Protein AF-W5JU43-F1 (afdb_monomer_lite)

Secondary structure (DSSP, 8-state):
--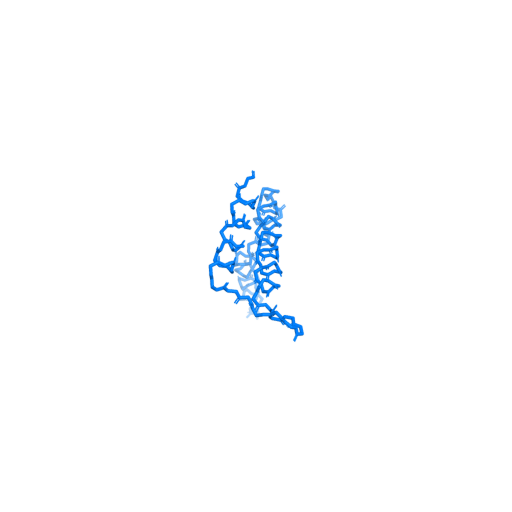SHHHHHHHHHHHHHHTTHHHHHH-HHHHHHHHHHHHHHHHHHHHHHHHHS-BTTB---HHHHHHHHHHHHHHHT-

Foldseek 3Di:
DDPVVVVVVVVVVVCVVVCVVVPVVDPVNVVVVVLVVVLVVQLCVQLVVQCDADPPGHHDPVSSVVSNVVSNVVSVD

Structure (mmCIF, N/CA/C/O backbone):
data_AF-W5JU43-F1
#
_entry.id   AF-W5JU43-F1
#
loop_
_atom_site.group_PDB
_atom_site.id
_atom_site.type_symbol
_atom_site.label_atom_id
_atom_site.label_alt_id
_atom_site.label_comp_id
_atom_site.label_asym_id
_atom_site.label_entity_id
_atom_site.label_seq_id
_atom_site.pdbx_PDB_ins_code
_atom_site.Cartn_x
_atom_site.Cartn_y
_atom_site.Cartn_z
_atom_site.occupancy
_atom_site.B_iso_or_equiv
_atom_site.auth_seq_id
_atom_site.auth_comp_id
_atom_site.auth_asym_id
_atom_site.auth_atom_id
_atom_site.pdbx_PDB_model_num
ATOM 1 N N . MET A 1 1 ? -3.612 -25.490 48.824 1.00 50.00 1 MET A N 1
ATOM 2 C CA . MET A 1 1 ? -4.518 -24.473 48.240 1.00 50.00 1 MET A CA 1
ATOM 3 C C . MET A 1 1 ? -3.639 -23.308 47.796 1.00 50.00 1 MET A C 1
ATOM 5 O O . MET A 1 1 ? -2.752 -22.986 48.567 1.00 50.00 1 MET A O 1
ATOM 9 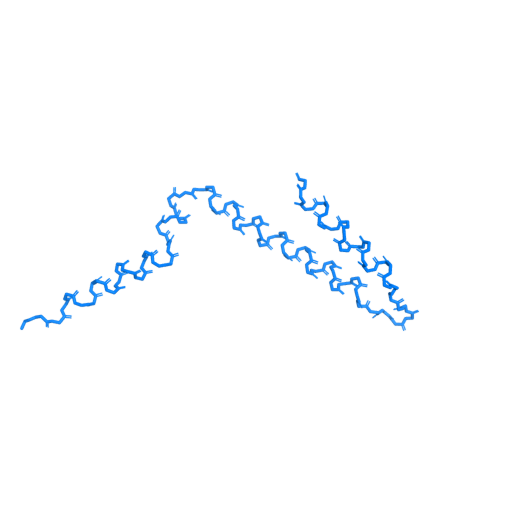N N . ILE A 1 2 ? -3.848 -22.742 46.596 1.00 59.75 2 ILE A N 1
ATOM 10 C CA . ILE A 1 2 ? -3.032 -21.730 45.862 1.00 59.75 2 ILE A CA 1
ATOM 11 C C . ILE A 1 2 ? -2.153 -22.320 44.731 1.00 59.75 2 ILE A C 1
ATOM 13 O O . ILE A 1 2 ? -0.941 -22.447 44.859 1.00 59.75 2 ILE A O 1
ATOM 17 N N . PRO A 1 3 ? -2.784 -22.706 43.608 1.00 57.91 3 PRO A N 1
ATOM 18 C CA . PRO A 1 3 ? -2.172 -22.499 42.283 1.00 57.91 3 PRO A CA 1
ATOM 19 C C . PRO A 1 3 ? -3.027 -21.630 41.331 1.00 57.91 3 PRO A C 1
ATOM 21 O O . PRO A 1 3 ? -2.630 -21.382 40.199 1.00 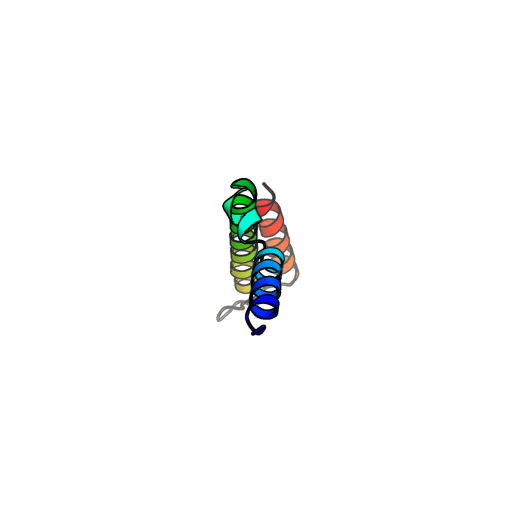57.91 3 PRO A O 1
ATOM 24 N N . ILE A 1 4 ? -4.198 -21.146 41.769 1.00 63.38 4 ILE A N 1
ATOM 25 C CA . ILE A 1 4 ? -5.193 -20.485 40.894 1.00 63.38 4 ILE A CA 1
ATOM 26 C C . ILE A 1 4 ? -4.951 -18.965 40.742 1.00 63.38 4 ILE A C 1
ATOM 28 O O . ILE A 1 4 ? -5.300 -18.392 39.715 1.00 63.38 4 ILE A O 1
ATOM 32 N N . LEU A 1 5 ? -4.289 -18.317 41.710 1.00 60.06 5 LEU A N 1
ATOM 33 C CA . LEU A 1 5 ? -4.038 -16.863 41.705 1.00 60.06 5 LEU A CA 1
ATOM 34 C C . LEU A 1 5 ? -3.027 -16.409 40.632 1.00 60.06 5 LEU A C 1
ATOM 36 O O . LEU A 1 5 ? -3.245 -15.382 40.003 1.00 60.06 5 LEU A O 1
ATOM 40 N N . GLY A 1 6 ? -1.972 -17.187 40.361 1.00 59.72 6 GLY A N 1
ATOM 41 C CA . GLY A 1 6 ? -0.966 -16.824 39.347 1.00 59.72 6 GLY A CA 1
ATOM 42 C C . GLY A 1 6 ? -1.443 -16.993 37.898 1.00 59.72 6 GLY A C 1
ATOM 43 O O . GLY A 1 6 ? -1.025 -16.252 37.016 1.00 59.72 6 GLY A O 1
ATOM 44 N N . GLN A 1 7 ? -2.357 -17.938 37.650 1.00 60.25 7 GLN A N 1
ATOM 45 C CA . GLN A 1 7 ? -2.974 -18.131 36.330 1.00 60.25 7 GLN A CA 1
ATOM 46 C C . GLN A 1 7 ? -3.951 -17.002 35.972 1.00 60.25 7 GLN A C 1
ATOM 48 O O . GLN A 1 7 ? -4.111 -16.695 34.795 1.00 60.25 7 GLN A O 1
ATOM 53 N N . PHE A 1 8 ? -4.607 -16.386 36.962 1.00 61.31 8 PHE A N 1
ATOM 54 C CA . PHE A 1 8 ? -5.539 -15.278 36.731 1.00 61.31 8 PHE A CA 1
ATOM 55 C C . PHE A 1 8 ? -4.817 -13.977 36.365 1.00 61.31 8 PHE A C 1
ATOM 57 O O . PHE A 1 8 ? -5.211 -13.326 35.402 1.00 61.31 8 PHE A O 1
ATOM 64 N N . ASP A 1 9 ? -3.732 -13.647 37.069 1.00 66.44 9 ASP A N 1
ATOM 65 C CA . ASP A 1 9 ? -2.945 -12.427 36.836 1.00 66.44 9 ASP A CA 1
ATOM 66 C C . ASP A 1 9 ? -2.301 -12.407 35.436 1.00 66.44 9 ASP A C 1
ATOM 68 O O . ASP A 1 9 ? -2.412 -11.431 34.696 1.00 66.44 9 ASP A O 1
ATOM 72 N N . LEU A 1 10 ? -1.758 -13.550 34.998 1.00 65.94 10 LEU A N 1
ATOM 73 C CA . LEU A 1 10 ? -1.260 -13.728 33.631 1.00 65.94 10 LEU A CA 1
ATOM 74 C C . LEU A 1 10 ? -2.365 -13.578 32.582 1.00 65.94 10 LEU A C 1
ATOM 76 O O . LEU A 1 10 ? -2.132 -13.010 31.519 1.00 65.94 10 LEU A O 1
ATOM 80 N N . LYS A 1 11 ? -3.574 -14.077 32.854 1.00 64.25 11 LYS A N 1
ATOM 81 C CA . LYS A 1 11 ? -4.690 -14.004 31.902 1.00 64.25 11 LYS A CA 1
ATOM 82 C C . LYS A 1 11 ? -5.182 -12.570 31.704 1.00 64.25 11 LYS A C 1
ATOM 84 O O . LYS A 1 11 ? -5.433 -12.170 30.568 1.00 64.25 11 LYS A O 1
ATOM 89 N N . GLU A 1 12 ? -5.310 -11.820 32.793 1.00 67.06 12 GLU A N 1
ATOM 90 C CA . GLU A 1 12 ? -5.680 -10.401 32.788 1.00 67.06 12 GLU A CA 1
ATOM 91 C C . GLU A 1 12 ? -4.580 -9.563 32.114 1.00 67.06 12 GLU A C 1
ATOM 93 O O . GLU A 1 12 ? -4.862 -8.803 31.186 1.00 67.06 12 GLU A O 1
ATOM 98 N N . GLY A 1 13 ? -3.312 -9.799 32.472 1.00 67.12 13 GLY A N 1
ATOM 99 C CA . GLY A 1 13 ? -2.157 -9.124 31.878 1.00 67.12 13 GLY A CA 1
ATOM 100 C C . GLY A 1 13 ? -1.992 -9.399 30.380 1.00 67.12 13 GLY A C 1
ATOM 101 O O . GLY A 1 13 ? -1.720 -8.478 29.613 1.00 67.12 13 GLY A O 1
ATOM 102 N N . VAL A 1 14 ? -2.230 -10.634 29.921 1.00 66.88 14 VAL A N 1
ATOM 103 C CA . VAL A 1 14 ? -2.219 -10.985 28.488 1.00 66.88 14 VAL A CA 1
ATOM 104 C C . VAL A 1 14 ? -3.371 -10.305 27.747 1.00 66.88 14 VAL A C 1
ATOM 106 O O . VAL A 1 14 ? -3.173 -9.792 26.648 1.00 66.88 14 VAL A O 1
ATOM 109 N N . LYS A 1 15 ? -4.569 -10.244 28.339 1.00 63.09 15 LYS A N 1
ATOM 110 C CA . LYS A 1 15 ? -5.725 -9.566 27.731 1.00 63.09 15 LYS A CA 1
ATOM 111 C C . LYS A 1 15 ? -5.491 -8.056 27.587 1.00 63.09 15 LYS A C 1
ATOM 113 O O . LYS A 1 15 ? -5.921 -7.471 26.593 1.00 63.09 15 LYS A O 1
ATOM 118 N N . GLN A 1 16 ? -4.773 -7.460 28.538 1.00 66.88 16 GLN A N 1
ATOM 119 C CA . GLN A 1 16 ? -4.362 -6.058 28.520 1.00 66.88 16 GLN A CA 1
ATOM 120 C C . GLN A 1 16 ? -3.199 -5.797 27.543 1.00 66.88 16 GLN A C 1
ATOM 122 O O . GLN A 1 16 ? -3.230 -4.801 26.832 1.00 66.88 16 GLN A O 1
ATOM 127 N N . ILE A 1 17 ? -2.231 -6.718 27.424 1.00 68.88 17 ILE A N 1
ATOM 128 C CA . ILE A 1 17 ? -1.130 -6.656 26.438 1.00 68.88 17 ILE A CA 1
ATOM 129 C C . ILE A 1 17 ? -1.637 -6.744 24.999 1.00 68.88 17 ILE A C 1
ATOM 131 O O . ILE A 1 17 ? -1.157 -6.022 24.130 1.00 68.88 17 ILE A O 1
ATOM 135 N N . VAL A 1 18 ? -2.598 -7.635 24.734 1.00 68.75 18 VAL A N 1
ATOM 136 C CA . VAL A 1 18 ? -3.172 -7.800 23.390 1.00 68.75 18 VAL A CA 1
ATOM 137 C C . VAL A 1 18 ? -4.179 -6.679 23.091 1.00 68.75 18 VAL A C 1
ATOM 139 O O . VAL A 1 18 ? -4.565 -6.494 21.941 1.00 68.75 18 VAL A O 1
ATOM 142 N N . GLY A 1 19 ? -4.607 -5.908 24.102 1.00 67.88 19 GLY A N 1
ATOM 143 C CA . GLY A 1 19 ? -5.512 -4.771 23.916 1.00 67.88 19 GLY A CA 1
ATOM 144 C C . GLY A 1 19 ? -6.851 -5.164 23.283 1.00 67.88 19 GLY A C 1
ATOM 145 O O . GLY A 1 19 ? -7.509 -4.333 22.665 1.00 67.88 19 GLY A O 1
ATOM 146 N N . VAL A 1 20 ? -7.266 -6.436 23.408 1.00 67.19 20 VAL A N 1
ATOM 147 C CA . VAL A 1 20 ? -8.499 -6.962 22.785 1.00 67.19 20 VAL A CA 1
ATOM 148 C C . VAL A 1 20 ? -9.718 -6.173 23.256 1.00 67.19 20 VAL A C 1
ATOM 150 O O . VAL A 1 20 ? -10.644 -5.941 22.478 1.00 67.19 20 VAL A O 1
ATOM 153 N N . SER A 1 21 ? -9.701 -5.747 24.520 1.00 64.81 21 SER A N 1
ATOM 154 C CA . SER A 1 21 ? -10.733 -4.902 25.118 1.00 64.81 21 SER A CA 1
ATOM 155 C C . SER A 1 21 ? -10.805 -3.538 24.416 1.00 64.81 21 SER A C 1
ATOM 157 O O . SER A 1 21 ? -11.879 -3.162 23.961 1.00 64.81 21 SER A O 1
ATOM 159 N N . ASP A 1 22 ? -9.663 -2.875 24.193 1.00 66.62 22 ASP A N 1
ATOM 160 C CA . ASP A 1 22 ? -9.576 -1.575 23.504 1.00 66.62 22 ASP A CA 1
ATOM 161 C C . ASP A 1 22 ? -9.997 -1.664 22.028 1.00 66.62 22 ASP A C 1
ATOM 163 O O . ASP A 1 22 ? -10.752 -0.825 21.531 1.00 66.62 22 ASP A O 1
ATOM 167 N N . ILE A 1 23 ? -9.571 -2.722 21.328 1.00 63.81 23 ILE A N 1
ATOM 168 C CA . ILE A 1 23 ? -9.951 -2.991 19.930 1.00 63.81 23 ILE A CA 1
ATOM 169 C C . ILE A 1 23 ? -11.460 -3.227 19.784 1.00 63.81 23 ILE A C 1
ATOM 171 O O . ILE A 1 23 ? -12.046 -2.849 18.768 1.00 63.81 23 ILE A O 1
ATOM 175 N N . THR A 1 24 ? -12.091 -3.866 20.773 1.00 64.06 24 THR A N 1
ATOM 176 C CA . THR A 1 24 ? -13.509 -4.251 20.704 1.00 64.06 24 THR A CA 1
ATOM 177 C C . THR A 1 24 ? -14.437 -3.134 21.191 1.00 64.06 24 THR A C 1
ATOM 179 O O . THR A 1 24 ? -15.530 -2.971 20.647 1.00 64.06 24 THR A O 1
ATOM 182 N N . GLU A 1 25 ? -14.015 -2.340 22.178 1.00 65.75 25 GLU A N 1
ATOM 183 C CA . GLU A 1 25 ? -14.813 -1.242 22.742 1.00 65.75 25 GLU A CA 1
ATOM 184 C C . GLU A 1 25 ? -14.758 0.027 21.881 1.00 65.75 25 GLU A C 1
ATOM 186 O O . GLU A 1 25 ? -15.756 0.745 21.777 1.00 65.75 25 GLU A O 1
ATOM 191 N N . ASN A 1 26 ? -13.644 0.282 21.186 1.00 65.00 26 ASN A N 1
ATOM 192 C CA . ASN A 1 26 ? -13.488 1.465 20.348 1.00 65.00 26 ASN A CA 1
ATOM 193 C C . ASN A 1 26 ? -13.585 1.136 18.849 1.00 65.00 26 ASN A C 1
ATOM 195 O O . ASN A 1 26 ? -12.605 0.783 18.190 1.00 65.00 26 ASN A O 1
ATOM 199 N N . ARG A 1 27 ? -14.771 1.351 18.259 1.00 65.81 27 ARG A N 1
ATOM 200 C CA . ARG A 1 27 ? -15.003 1.142 16.813 1.00 65.81 27 ARG A CA 1
ATOM 201 C C . ARG A 1 27 ? -14.093 1.975 15.896 1.00 65.81 27 ARG A C 1
ATOM 203 O O . ARG A 1 27 ? -13.959 1.629 14.723 1.00 65.81 27 ARG A O 1
ATOM 210 N N . ASN A 1 28 ? -13.453 3.039 16.394 1.00 74.44 28 ASN A N 1
ATOM 211 C CA . ASN A 1 28 ? -12.511 3.833 15.599 1.00 74.44 28 ASN A CA 1
ATOM 212 C C . ASN A 1 28 ? -11.190 3.092 15.344 1.00 74.44 28 ASN A C 1
ATOM 214 O O . ASN A 1 28 ? -10.618 3.240 14.264 1.00 74.44 28 ASN A O 1
ATOM 218 N N . ILE A 1 29 ? -10.741 2.257 16.291 1.00 81.12 29 ILE A N 1
ATOM 219 C CA . ILE A 1 29 ? -9.487 1.497 16.172 1.00 81.12 29 ILE A CA 1
ATOM 220 C C . ILE A 1 29 ? -9.604 0.461 15.058 1.00 81.12 29 ILE A C 1
ATOM 222 O O . ILE A 1 29 ? -8.709 0.348 14.225 1.00 81.12 29 ILE A O 1
ATOM 226 N N . TRP A 1 30 ? -10.738 -0.239 14.976 1.00 82.94 30 TRP A N 1
ATOM 227 C CA . TRP A 1 30 ? -10.969 -1.210 13.906 1.00 82.94 30 TRP A CA 1
ATOM 228 C C . TRP A 1 30 ? -10.920 -0.559 12.514 1.00 82.94 30 TRP A C 1
ATOM 230 O O . TRP A 1 30 ? -10.346 -1.128 11.588 1.00 82.94 30 TRP A O 1
ATOM 240 N N . ARG A 1 31 ? -11.436 0.672 12.371 1.00 84.62 31 ARG A N 1
ATOM 241 C CA . ARG A 1 31 ? -11.366 1.418 11.105 1.00 84.62 31 ARG A CA 1
ATOM 242 C C . ARG A 1 31 ? -9.935 1.826 10.745 1.00 84.62 31 ARG A C 1
ATOM 244 O O . ARG A 1 31 ? -9.565 1.713 9.583 1.00 84.62 31 ARG A O 1
ATOM 251 N N . MET A 1 32 ? -9.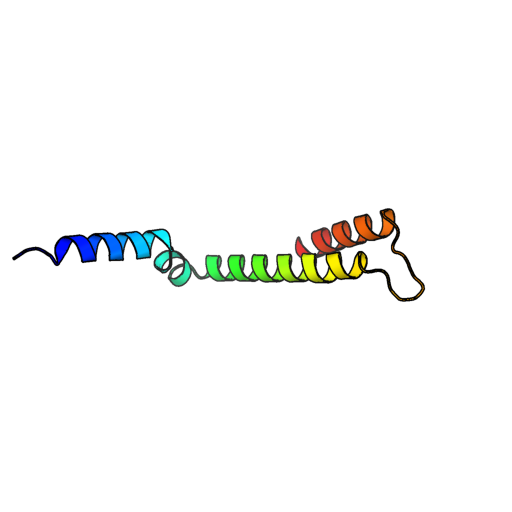137 2.266 11.719 1.00 88.12 32 MET A N 1
ATOM 252 C CA . MET A 1 32 ? -7.716 2.582 11.512 1.00 88.12 32 MET A CA 1
ATOM 253 C C . MET A 1 32 ? -6.898 1.338 11.153 1.00 88.12 32 MET A C 1
ATOM 255 O O . MET A 1 32 ? -6.099 1.389 10.228 1.00 88.12 32 MET A O 1
ATOM 259 N N . LEU A 1 33 ? -7.140 0.207 11.820 1.00 89.31 33 LEU A N 1
ATOM 260 C CA . LEU A 1 33 ? -6.441 -1.050 11.543 1.00 89.31 33 LEU A CA 1
ATOM 261 C C . LEU A 1 33 ? -6.725 -1.558 10.121 1.00 89.31 33 LEU A C 1
ATOM 263 O O . LEU A 1 33 ? -5.814 -1.975 9.410 1.00 89.31 33 LEU A O 1
ATOM 267 N N . VAL A 1 34 ? -7.990 -1.498 9.691 1.00 89.12 34 VAL A N 1
ATOM 268 C CA . VAL A 1 34 ? -8.382 -1.862 8.322 1.00 89.12 34 VAL A CA 1
ATOM 269 C C . VAL A 1 34 ? -7.791 -0.885 7.305 1.00 89.12 34 VAL A C 1
ATOM 271 O O . VAL A 1 34 ? -7.338 -1.324 6.249 1.00 89.12 34 VAL A O 1
ATOM 274 N N . ALA A 1 35 ? -7.750 0.414 7.619 1.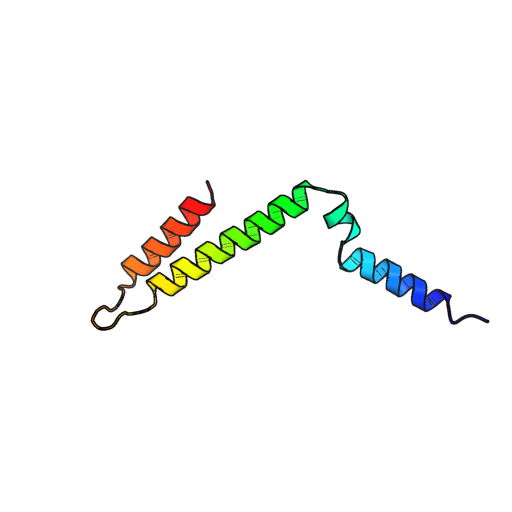00 90.62 35 ALA A N 1
ATOM 275 C CA . ALA A 1 35 ? -7.114 1.412 6.761 1.00 90.62 35 ALA A CA 1
ATOM 276 C C . ALA A 1 35 ? -5.609 1.141 6.589 1.00 90.62 35 ALA A C 1
ATOM 278 O O . ALA A 1 35 ? -5.124 1.148 5.463 1.00 90.62 35 ALA A O 1
ATOM 279 N N . GLU A 1 36 ? -4.897 0.811 7.666 1.00 91.44 36 GLU A N 1
ATOM 280 C CA . GLU A 1 36 ? -3.466 0.487 7.629 1.00 91.44 36 GLU A CA 1
ATOM 281 C C . GLU A 1 36 ? -3.186 -0.800 6.840 1.00 91.44 36 GLU A C 1
ATOM 283 O O . GLU A 1 36 ? -2.264 -0.864 6.023 1.00 91.44 36 GLU A O 1
ATOM 288 N N . PHE A 1 37 ? -4.022 -1.823 7.039 1.00 93.19 37 PHE A N 1
ATOM 289 C CA . PHE A 1 37 ? -3.922 -3.081 6.306 1.00 93.19 37 PHE A CA 1
ATOM 290 C C . PHE A 1 37 ? -4.147 -2.878 4.804 1.00 93.19 37 PHE A C 1
ATOM 292 O O . PHE A 1 37 ? -3.343 -3.341 3.996 1.00 93.19 37 PHE A O 1
ATOM 299 N N . LEU A 1 38 ? -5.211 -2.163 4.422 1.00 93.50 38 LEU A N 1
ATOM 300 C CA . LEU A 1 38 ? -5.513 -1.881 3.018 1.00 93.50 38 LEU A CA 1
ATOM 301 C C . LEU A 1 38 ? -4.463 -0.964 2.387 1.00 93.50 38 LEU A C 1
ATOM 303 O O . LEU A 1 38 ? -4.000 -1.245 1.284 1.00 93.50 38 LEU A O 1
ATOM 307 N N . GLY A 1 39 ? -4.047 0.092 3.088 1.00 92.38 39 GLY A N 1
ATOM 308 C CA . GLY A 1 39 ? -3.012 1.009 2.620 1.00 92.38 39 GLY A CA 1
ATOM 309 C C . GLY A 1 39 ? -1.701 0.281 2.340 1.00 92.38 39 GLY A C 1
ATOM 310 O O . GLY A 1 39 ? -1.152 0.378 1.243 1.00 92.38 39 GLY A O 1
ATOM 311 N N . THR A 1 40 ? -1.248 -0.546 3.281 1.00 94.19 40 THR A N 1
ATOM 312 C CA . THR A 1 40 ? -0.027 -1.343 3.105 1.00 94.19 40 THR A CA 1
ATOM 313 C C . THR A 1 40 ? -0.189 -2.397 2.010 1.00 94.19 40 THR A C 1
ATOM 315 O O . THR A 1 40 ? 0.728 -2.594 1.213 1.00 94.19 40 THR A O 1
ATOM 318 N N . PHE A 1 41 ? -1.357 -3.041 1.910 1.00 93.88 41 PHE A N 1
ATOM 319 C CA . PHE A 1 41 ? -1.642 -4.012 0.853 1.00 93.88 41 PHE A CA 1
ATOM 320 C C . PHE A 1 41 ? -1.498 -3.391 -0.541 1.00 93.88 41 PHE A C 1
ATOM 322 O O . PHE A 1 41 ? -0.779 -3.937 -1.376 1.00 93.88 41 PHE A O 1
ATOM 329 N N . PHE A 1 42 ? -2.118 -2.234 -0.789 1.00 93.56 42 PHE A N 1
ATOM 330 C CA . PHE A 1 42 ? -2.017 -1.555 -2.083 1.00 93.56 42 PHE A CA 1
ATOM 331 C C . PHE A 1 42 ? -0.614 -1.012 -2.349 1.00 93.56 42 PHE A C 1
ATOM 333 O O . PHE A 1 42 ? -0.107 -1.159 -3.463 1.00 93.56 42 PHE A O 1
ATOM 340 N N . LEU A 1 43 ? 0.038 -0.449 -1.328 1.00 93.81 43 LEU A N 1
ATOM 341 C CA . LEU A 1 43 ? 1.412 0.037 -1.424 1.00 93.81 43 LEU A CA 1
ATOM 342 C C . LEU A 1 43 ? 2.379 -1.070 -1.849 1.00 93.81 43 LEU A C 1
ATOM 344 O O . LEU A 1 43 ? 3.175 -0.878 -2.766 1.00 93.81 43 LEU A O 1
ATOM 348 N N . VAL A 1 44 ? 2.278 -2.247 -1.231 1.00 94.44 44 VAL A N 1
ATOM 349 C CA . VAL A 1 44 ? 3.147 -3.387 -1.536 1.00 94.44 44 VAL A CA 1
ATOM 350 C C . VAL A 1 44 ? 2.761 -4.053 -2.856 1.00 94.44 44 VAL A C 1
ATOM 352 O O . VAL A 1 44 ? 3.644 -4.334 -3.664 1.00 94.44 44 VAL A O 1
ATOM 355 N N . ALA A 1 45 ? 1.469 -4.272 -3.121 1.00 94.12 45 ALA A N 1
ATOM 356 C CA . ALA A 1 45 ? 1.015 -4.924 -4.350 1.00 94.12 45 ALA A CA 1
ATOM 357 C C . ALA A 1 45 ? 1.427 -4.135 -5.603 1.00 94.12 45 ALA A C 1
ATOM 359 O O . ALA A 1 45 ? 2.010 -4.696 -6.532 1.00 94.12 45 ALA A O 1
ATOM 360 N N . ILE A 1 46 ? 1.174 -2.822 -5.614 1.00 93.31 46 ILE A N 1
ATOM 361 C CA . ILE A 1 46 ? 1.506 -1.956 -6.752 1.00 93.31 46 ILE A CA 1
ATOM 362 C C . ILE A 1 46 ? 3.010 -1.667 -6.784 1.00 93.31 46 ILE A C 1
ATOM 364 O O . ILE A 1 46 ? 3.616 -1.673 -7.856 1.00 93.31 46 ILE A O 1
ATOM 368 N N . GLY A 1 47 ? 3.632 -1.465 -5.620 1.00 91.62 47 GLY A N 1
ATOM 369 C CA . GLY A 1 47 ? 5.064 -1.213 -5.506 1.00 91.62 47 GLY A CA 1
ATOM 370 C C . GLY A 1 47 ? 5.909 -2.358 -6.061 1.00 91.62 47 GLY A C 1
ATOM 371 O O . GLY A 1 47 ? 6.743 -2.142 -6.940 1.00 91.62 47 GLY A O 1
ATOM 372 N N . ILE A 1 48 ? 5.646 -3.593 -5.623 1.00 91.56 48 ILE A N 1
ATOM 373 C CA . ILE A 1 48 ? 6.352 -4.777 -6.131 1.00 91.56 48 ILE A CA 1
ATOM 374 C C . ILE A 1 48 ? 6.015 -5.004 -7.609 1.00 91.56 48 ILE A C 1
ATOM 376 O O . ILE A 1 48 ? 6.923 -5.243 -8.409 1.00 91.56 48 ILE A O 1
ATOM 380 N N . GLY A 1 49 ? 4.747 -4.849 -8.005 1.00 89.44 49 GLY A N 1
ATOM 381 C CA . GLY A 1 49 ? 4.332 -4.955 -9.406 1.00 89.44 49 GLY A CA 1
ATOM 382 C C . GLY A 1 49 ? 5.094 -4.003 -10.337 1.00 89.44 49 GLY A C 1
ATOM 383 O O . GLY A 1 49 ? 5.480 -4.404 -11.430 1.00 89.44 49 GLY A O 1
ATOM 384 N N . SER A 1 50 ? 5.395 -2.785 -9.876 1.00 88.38 50 SER A N 1
ATOM 385 C CA . SER A 1 50 ? 6.186 -1.792 -10.621 1.00 88.38 50 SER A CA 1
ATOM 386 C C . SER A 1 50 ? 7.672 -2.160 -10.737 1.00 88.38 50 SER A C 1
ATOM 388 O O . SER A 1 50 ? 8.325 -1.833 -11.724 1.00 88.38 50 SER A O 1
ATOM 390 N N . THR A 1 51 ? 8.216 -2.876 -9.749 1.00 89.44 51 THR A N 1
ATOM 391 C CA . THR A 1 51 ? 9.616 -3.340 -9.764 1.00 89.44 51 THR A CA 1
ATOM 392 C C . THR A 1 51 ? 9.825 -4.643 -10.530 1.00 89.44 51 THR A C 1
ATOM 394 O O . THR A 1 51 ? 10.960 -4.990 -10.854 1.00 89.44 51 THR A O 1
ATOM 397 N N . THR A 1 52 ? 8.750 -5.379 -10.815 1.00 85.81 52 THR A N 1
ATOM 398 C CA . THR A 1 52 ? 8.849 -6.676 -11.483 1.00 85.81 52 THR A CA 1
ATOM 399 C C . THR A 1 52 ? 9.019 -6.435 -12.981 1.00 85.81 52 THR A C 1
ATOM 401 O O . THR A 1 52 ? 8.104 -5.962 -13.652 1.00 85.81 52 THR A O 1
ATOM 404 N N . GLY A 1 53 ? 10.211 -6.722 -13.506 1.00 78.69 53 GLY A N 1
ATOM 405 C CA . GLY A 1 53 ? 10.447 -6.725 -14.949 1.00 78.69 53 GLY A CA 1
ATOM 406 C C . GLY A 1 53 ? 9.603 -7.799 -15.632 1.00 78.69 53 GLY A C 1
ATOM 407 O O . GLY A 1 53 ? 9.505 -8.922 -15.137 1.00 78.69 53 GLY A O 1
ATOM 408 N N . TRP A 1 54 ? 8.985 -7.445 -16.755 1.00 79.38 54 TRP A N 1
ATOM 409 C CA . TRP A 1 54 ? 8.245 -8.379 -17.609 1.00 79.38 54 TRP A CA 1
ATOM 410 C C . TRP A 1 54 ? 9.149 -8.835 -18.761 1.00 79.38 54 TRP A C 1
ATOM 412 O O . TRP A 1 54 ? 10.272 -8.349 -18.888 1.00 79.38 54 TRP A O 1
ATOM 422 N N . THR A 1 55 ? 8.682 -9.772 -19.591 1.00 78.06 55 THR A N 1
ATOM 423 C CA . THR A 1 55 ? 9.511 -10.529 -20.554 1.00 78.06 55 THR A CA 1
ATOM 424 C C . THR A 1 55 ? 10.475 -9.682 -21.387 1.00 78.06 55 THR A C 1
ATOM 426 O O . THR A 1 55 ? 11.614 -10.092 -21.570 1.00 78.06 55 THR A O 1
ATOM 429 N N . ASP A 1 56 ? 10.057 -8.490 -21.817 1.00 81.69 56 ASP A N 1
ATOM 430 C CA . ASP A 1 56 ? 10.854 -7.598 -22.672 1.00 81.69 56 ASP A CA 1
ATOM 431 C C . ASP A 1 56 ? 10.995 -6.179 -22.093 1.00 81.69 56 ASP A C 1
ATOM 433 O O . ASP A 1 56 ? 11.369 -5.238 -22.793 1.00 81.69 56 ASP A O 1
ATOM 437 N N . TYR A 1 57 ? 10.674 -5.998 -20.808 1.00 80.81 57 TYR A N 1
ATOM 438 C CA . TYR A 1 57 ? 10.622 -4.685 -20.174 1.00 80.81 57 TYR A CA 1
ATOM 439 C C . TYR A 1 57 ? 11.298 -4.686 -18.804 1.00 80.81 57 TYR A C 1
ATOM 441 O O . TYR A 1 57 ? 10.879 -5.388 -17.882 1.00 80.81 57 TYR A O 1
ATOM 449 N N . SER A 1 58 ? 12.310 -3.827 -18.663 1.00 84.88 58 SER A N 1
ATOM 450 C CA . SER A 1 58 ? 12.978 -3.556 -17.393 1.00 84.88 58 SER A CA 1
ATOM 451 C C . SER A 1 58 ? 12.543 -2.188 -16.856 1.00 84.88 58 SER A C 1
ATOM 453 O O . SER A 1 58 ? 12.741 -1.179 -17.545 1.00 84.88 58 SER A O 1
ATOM 455 N N . PRO A 1 59 ? 11.947 -2.121 -15.656 1.00 85.50 59 PRO A N 1
ATOM 456 C CA . PRO A 1 59 ? 11.495 -0.866 -15.083 1.00 85.50 59 PRO A CA 1
ATOM 457 C C . PRO A 1 59 ? 12.666 0.056 -14.739 1.00 85.50 59 PRO A 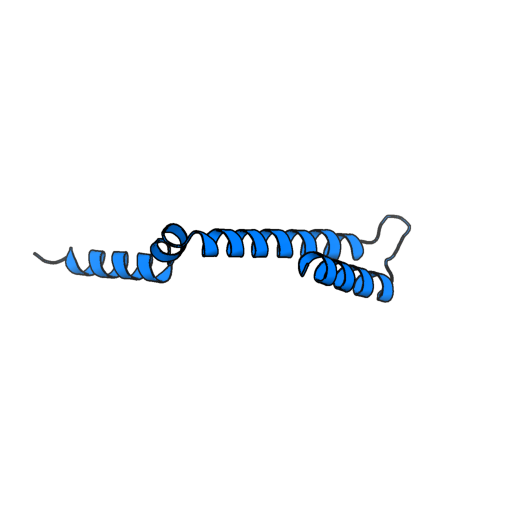C 1
ATOM 459 O O . PRO A 1 59 ? 13.682 -0.356 -14.178 1.00 85.50 59 PRO A O 1
ATOM 462 N N . THR A 1 60 ? 12.519 1.340 -15.066 1.00 90.25 60 THR A N 1
ATOM 463 C CA . THR A 1 60 ? 13.511 2.365 -14.727 1.00 90.25 60 THR A CA 1
ATOM 464 C C . THR A 1 60 ? 13.333 2.831 -13.282 1.00 90.25 60 THR A C 1
ATOM 466 O O . THR A 1 60 ? 12.221 2.880 -12.753 1.00 90.25 60 THR A O 1
ATOM 469 N N . LEU A 1 61 ? 14.431 3.241 -12.639 1.00 91.44 61 LEU A N 1
ATOM 470 C CA . LEU A 1 61 ? 14.399 3.735 -11.255 1.00 91.44 61 LEU A CA 1
ATOM 471 C C . LEU A 1 61 ? 13.458 4.936 -11.075 1.00 91.44 61 LEU A C 1
ATOM 473 O O . LEU A 1 61 ? 12.790 5.047 -10.049 1.00 91.44 61 LEU A O 1
ATOM 477 N N . THR A 1 62 ? 13.375 5.816 -12.075 1.00 93.38 62 THR A N 1
ATOM 478 C CA . THR A 1 62 ? 12.480 6.980 -12.053 1.00 93.38 62 THR A CA 1
ATOM 479 C C . THR A 1 62 ? 11.014 6.573 -12.095 1.00 93.38 62 THR A C 1
ATOM 481 O O . THR A 1 62 ? 10.214 7.144 -11.356 1.00 93.38 62 THR A O 1
ATOM 484 N N . GLN A 1 63 ? 10.656 5.567 -12.897 1.00 90.38 63 GLN A N 1
ATOM 485 C CA . GLN A 1 63 ? 9.291 5.056 -12.938 1.00 90.38 63 GLN A CA 1
ATOM 486 C C . GLN A 1 63 ? 8.906 4.412 -11.610 1.00 90.38 63 GLN A C 1
ATOM 488 O O . GLN A 1 63 ? 7.849 4.736 -11.078 1.00 90.38 63 GLN A O 1
ATOM 493 N N . ILE A 1 64 ? 9.780 3.570 -11.048 1.00 92.94 64 ILE A N 1
ATOM 494 C CA . ILE A 1 64 ? 9.542 2.906 -9.761 1.00 92.94 64 ILE A CA 1
ATOM 495 C C . ILE A 1 64 ? 9.315 3.953 -8.663 1.00 92.94 64 ILE A C 1
ATOM 497 O O . ILE A 1 64 ? 8.282 3.921 -7.988 1.00 92.94 64 ILE A O 1
ATOM 501 N N . ALA A 1 65 ? 10.228 4.920 -8.527 1.00 93.62 65 ALA A N 1
ATOM 502 C CA . ALA A 1 65 ? 10.120 5.987 -7.533 1.00 93.62 65 ALA A CA 1
ATOM 503 C C . ALA A 1 65 ? 8.823 6.797 -7.692 1.00 93.62 65 ALA A C 1
ATOM 505 O O . ALA A 1 65 ? 8.154 7.103 -6.704 1.00 93.62 65 ALA A O 1
ATOM 506 N N . PHE A 1 66 ? 8.431 7.088 -8.935 1.00 94.19 66 PHE A N 1
ATOM 507 C CA . PHE A 1 66 ? 7.192 7.798 -9.225 1.00 94.19 66 PHE A CA 1
ATOM 508 C C . PHE A 1 66 ? 5.949 6.970 -8.872 1.00 94.19 66 PHE A C 1
ATOM 510 O O . PHE A 1 66 ? 5.042 7.493 -8.233 1.00 94.19 66 PHE A O 1
ATOM 517 N N . THR A 1 67 ? 5.914 5.671 -9.191 1.00 92.94 67 THR A N 1
ATOM 518 C CA . THR A 1 67 ? 4.800 4.789 -8.798 1.00 92.94 67 THR A CA 1
ATOM 519 C C . THR A 1 67 ? 4.640 4.674 -7.287 1.00 92.94 67 THR A C 1
ATOM 521 O O . THR A 1 67 ? 3.519 4.788 -6.803 1.00 92.94 67 THR A O 1
ATOM 524 N N . PHE A 1 68 ? 5.725 4.511 -6.523 1.00 92.19 68 PHE A N 1
ATOM 525 C CA . PHE A 1 68 ? 5.638 4.485 -5.058 1.00 92.19 68 PHE A CA 1
ATOM 526 C C . PHE A 1 68 ? 5.120 5.817 -4.501 1.00 92.19 68 PHE A C 1
ATOM 528 O O . PHE A 1 68 ? 4.230 5.823 -3.651 1.00 92.19 68 PHE A O 1
ATOM 535 N N . GLY A 1 69 ? 5.626 6.942 -5.016 1.00 92.62 69 GLY A N 1
ATOM 536 C CA . GLY A 1 69 ? 5.176 8.274 -4.613 1.00 92.62 69 GLY A CA 1
ATOM 537 C C . GLY A 1 69 ? 3.698 8.527 -4.919 1.00 92.62 69 GLY A C 1
ATOM 538 O O . GLY A 1 69 ? 2.972 9.018 -4.056 1.00 92.62 69 GLY A O 1
ATOM 539 N N . LEU A 1 70 ? 3.229 8.147 -6.113 1.00 94.25 70 LEU A N 1
ATOM 540 C CA . LEU A 1 70 ? 1.821 8.275 -6.489 1.00 94.25 70 LEU A CA 1
ATOM 541 C C . LEU A 1 70 ? 0.915 7.399 -5.626 1.00 94.25 70 LEU A C 1
ATOM 543 O O . LEU A 1 70 ? -0.119 7.878 -5.176 1.00 94.25 70 LEU A O 1
ATOM 547 N N . VAL A 1 71 ? 1.304 6.152 -5.349 1.00 94.56 71 VAL A N 1
ATOM 548 C CA . VAL A 1 71 ? 0.494 5.248 -4.520 1.00 94.56 71 VAL A CA 1
ATOM 549 C C . VAL A 1 71 ? 0.337 5.804 -3.105 1.00 94.56 71 VAL A C 1
ATOM 551 O O . VAL A 1 71 ? -0.785 5.900 -2.612 1.00 94.56 71 VAL A O 1
ATOM 554 N N . VAL A 1 72 ? 1.424 6.269 -2.480 1.00 93.50 72 VAL A N 1
ATOM 555 C CA . VAL A 1 72 ? 1.357 6.924 -1.161 1.00 93.50 72 VAL A CA 1
ATOM 556 C C . VAL A 1 72 ? 0.458 8.165 -1.206 1.00 93.50 72 VAL A C 1
ATOM 558 O O . VAL A 1 72 ? -0.408 8.321 -0.349 1.00 93.50 72 VAL A O 1
ATOM 561 N N . ALA A 1 73 ? 0.603 9.016 -2.227 1.00 94.19 73 ALA A N 1
ATOM 562 C CA . ALA A 1 73 ? -0.217 10.218 -2.384 1.00 94.19 73 ALA A CA 1
ATOM 563 C C . ALA A 1 73 ? -1.710 9.914 -2.613 1.00 94.19 73 ALA A C 1
ATOM 565 O O . ALA A 1 73 ? -2.565 10.704 -2.217 1.00 94.19 73 ALA A O 1
ATOM 566 N N . THR A 1 74 ? -2.040 8.787 -3.248 1.00 92.06 74 THR A N 1
ATOM 567 C CA . THR A 1 74 ? -3.433 8.350 -3.432 1.00 92.06 74 THR A CA 1
ATOM 568 C C . THR A 1 74 ? -4.037 7.725 -2.181 1.00 92.06 74 THR A C 1
ATOM 570 O O . THR A 1 74 ? -5.229 7.879 -1.960 1.00 92.06 74 THR A O 1
ATOM 573 N N . LEU A 1 75 ? -3.237 7.044 -1.358 1.00 89.94 75 LEU A N 1
ATOM 574 C CA . LEU A 1 75 ? -3.708 6.408 -0.124 1.00 89.94 75 LEU A CA 1
ATOM 575 C C . LEU A 1 75 ? -3.873 7.397 1.036 1.00 89.94 75 LEU A C 1
ATOM 577 O O . LEU A 1 75 ? -4.601 7.113 1.980 1.00 89.94 75 LEU A O 1
ATOM 581 N N . ALA A 1 76 ? -3.182 8.536 0.978 1.00 87.19 76 ALA A N 1
ATOM 582 C CA . ALA A 1 76 ? -3.273 9.593 1.981 1.00 87.19 76 ALA A CA 1
ATOM 583 C C . ALA A 1 76 ? -4.520 10.493 1.836 1.00 87.19 76 ALA A C 1
ATOM 585 O O . ALA A 1 76 ? -4.741 11.340 2.703 1.00 87.19 76 ALA A O 1
ATOM 586 N N . GLN A 1 77 ? -5.281 10.351 0.744 1.00 77.94 77 GLN A N 1
ATOM 587 C CA . GLN A 1 77 ? -6.520 11.097 0.471 1.00 77.94 77 GLN A CA 1
ATOM 588 C C . GLN A 1 77 ? -7.732 10.418 1.107 1.00 77.94 77 GLN A C 1
ATOM 590 O O . GLN A 1 77 ? -8.581 11.161 1.648 1.00 77.94 77 GLN A O 1
#

Organism: Anopheles darlingi (NCBI:txid43151)

Radius of gyration: 21.89 Å; chains: 1; bounding box: 29×36×71 Å

InterPro domains:
  IPR000425 Major intrinsic protein [PF00230] (27-77)
  IPR000425 Major intrinsic protein [PR00783] (31-50)
  IPR000425 Major intrinsic protein [PR00783] (68-77)
  IPR023271 Aquaporin-like [G3DSA:1.20.1080.10] (21-77)
  IPR023271 Aquaporin-like [SSF81338] (27-76)

pLDDT: mean 80.38, std 12.99, range [50.0, 94.56]

Sequence (77 aa):
MIPILGQFDLKEGVKQIVGVSDITENRNIWRMLVAEFLGTFFLVAIGIGSTTGWTDYSPTLTQIAFTFGLVVATLAQ